Protein AF-A0A6L2PFT6-F1 (afdb_monomer_lite)

Secondary structure (DSSP, 8-state):
---------S---HHHHHHHHHHHHS-S-------GGGSPPPPPP-----PPPPSS---HHHHHHHHHHHHHHHHHHHHHHHH-----SSPPPPTT-HHHHHHHHHB-TT--S-SSS--BPPP--HHHHHHS-GGGGGTT-----

Foldseek 3Di:
DDDDPDDPPDDDPPVVVVVVVVVVPDDPDDDDDDDPVPDDDDDDDDDPDDDDDDPDDDDPVVVVVVVVVVVVVVVVLVVCLVPDDADAPDDQDDLQPPVSVCCQAAFDPPDDPPDPPDSGHDHPDSSNVSPDDPSSVPPPPDDDD

Organism: Coptotermes formosanus (NCBI:txid36987)

Sequence (145 aa):
MSGKLGNLYHDTGPGIVVTLLEASKCENVLVANVDKSRFKEQTVNIDVSTKEAPLVTPSVEWQQCQVADFSLVRQNLARYRSSCIFKPSRSLPGRRDEAGWYCLCFGSDNEPVESGASSGGIPPLLSILLSMNQESNHVYKKKVN

Structure (mmCIF, N/CA/C/O backbone):
data_AF-A0A6L2PFT6-F1
#
_entry.id   AF-A0A6L2PFT6-F1
#
loop_
_atom_site.group_PDB
_atom_site.id
_atom_site.type_symbol
_atom_site.label_atom_id
_atom_site.label_alt_id
_atom_site.label_comp_id
_atom_site.label_asym_id
_atom_site.label_entity_id
_atom_site.label_seq_id
_atom_site.pdbx_PDB_ins_code
_atom_site.Cartn_x
_atom_site.Cartn_y
_atom_site.Cartn_z
_atom_site.occupancy
_atom_site.B_iso_or_equiv
_atom_site.auth_seq_id
_atom_site.auth_comp_id
_atom_site.auth_asym_id
_atom_site.auth_atom_id
_atom_site.pdbx_PDB_model_num
ATOM 1 N N . MET A 1 1 ? -47.212 11.622 40.340 1.00 36.94 1 MET A N 1
ATOM 2 C CA . MET A 1 1 ? -46.992 12.658 39.309 1.00 36.94 1 MET A CA 1
ATOM 3 C C . MET A 1 1 ? -47.687 12.210 38.041 1.00 36.94 1 MET A C 1
ATOM 5 O O . MET A 1 1 ? -47.414 11.124 37.552 1.00 36.94 1 MET A O 1
ATOM 9 N N . SER A 1 2 ? -48.658 13.006 37.609 1.00 43.03 2 SER A N 1
ATOM 10 C CA . SER A 1 2 ? -49.541 12.749 36.477 1.00 43.03 2 SER A CA 1
ATOM 11 C C . SER A 1 2 ? -48.789 12.792 35.148 1.00 43.03 2 SER A C 1
ATOM 13 O O . SER A 1 2 ? -48.150 13.795 34.843 1.00 43.03 2 SER A O 1
ATOM 15 N N . GLY A 1 3 ? -48.925 11.741 34.340 1.00 37.22 3 GLY A N 1
ATOM 16 C CA . GLY A 1 3 ? -48.556 11.733 32.926 1.00 37.22 3 GLY A CA 1
ATOM 17 C C . GLY A 1 3 ? -49.802 11.478 32.087 1.00 37.22 3 GLY A C 1
ATOM 18 O O . GLY A 1 3 ? -50.298 10.358 32.040 1.00 37.22 3 GLY A O 1
ATOM 19 N N . LYS A 1 4 ? -50.340 12.539 31.479 1.00 49.53 4 LYS A N 1
ATOM 20 C CA . LYS A 1 4 ? -51.451 12.502 30.519 1.00 49.53 4 LYS A CA 1
ATOM 21 C C . LYS A 1 4 ? -51.058 11.655 29.302 1.00 49.53 4 LYS A C 1
ATOM 23 O O . LYS A 1 4 ? -50.192 12.073 28.542 1.00 4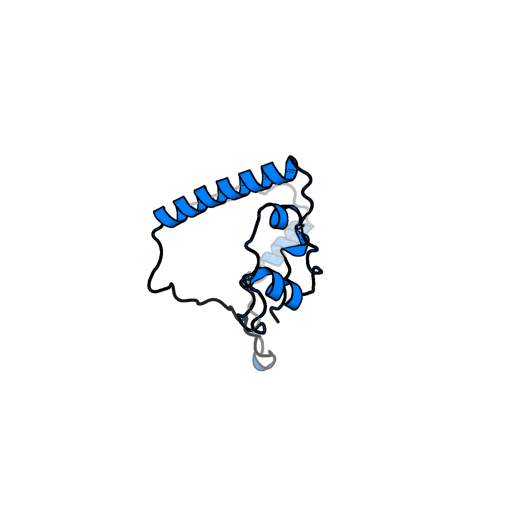9.53 4 LYS A O 1
ATOM 28 N N . LEU A 1 5 ? -51.753 10.546 29.065 1.00 46.56 5 LEU A N 1
ATOM 29 C CA . LEU A 1 5 ? -51.902 9.971 27.727 1.00 46.56 5 LEU A CA 1
ATOM 30 C C . LEU A 1 5 ? -53.274 10.402 27.213 1.00 46.56 5 LEU A C 1
ATOM 32 O O . LEU A 1 5 ? -54.307 9.830 27.552 1.00 46.56 5 LEU A O 1
ATOM 36 N N . GLY A 1 6 ? -53.264 11.525 26.499 1.00 40.78 6 GLY A N 1
ATOM 37 C CA . GLY A 1 6 ? -54.432 12.058 25.822 1.00 40.78 6 GLY A CA 1
ATOM 38 C C . GLY A 1 6 ? -54.806 11.205 24.614 1.00 40.78 6 GLY A C 1
ATOM 39 O O . GLY A 1 6 ? -53.940 10.766 23.866 1.00 40.78 6 GLY A O 1
ATOM 40 N N . ASN A 1 7 ? -56.114 11.023 24.458 1.00 48.88 7 ASN A N 1
ATOM 41 C CA . ASN A 1 7 ? -56.855 10.899 23.206 1.00 48.88 7 ASN A CA 1
ATOM 42 C C . ASN A 1 7 ? -56.170 10.153 22.049 1.00 48.88 7 ASN A C 1
ATOM 44 O O . ASN A 1 7 ? -55.594 10.763 21.155 1.00 48.88 7 ASN A O 1
ATOM 48 N N . LEU A 1 8 ? -56.422 8.847 21.982 1.00 47.38 8 LEU A N 1
ATOM 49 C CA . LEU A 1 8 ? -56.607 8.134 20.715 1.00 47.38 8 LEU A CA 1
ATOM 50 C C . LEU A 1 8 ? -57.993 7.474 20.729 1.00 47.38 8 LEU A C 1
ATOM 52 O O . LEU A 1 8 ? -58.144 6.260 20.707 1.00 47.38 8 LEU A O 1
ATOM 56 N N . TYR A 1 9 ? -59.019 8.317 20.839 1.00 45.44 9 TYR A N 1
ATOM 57 C CA . TYR A 1 9 ? -60.425 7.951 20.664 1.00 45.44 9 TYR A CA 1
ATOM 58 C C . TYR A 1 9 ? -60.909 8.552 19.346 1.00 45.44 9 TYR A C 1
ATOM 60 O O . TYR A 1 9 ? -61.699 9.485 19.339 1.00 45.44 9 TYR A O 1
ATOM 68 N N . HIS A 1 10 ? -60.392 8.067 18.222 1.00 47.28 10 HIS A N 1
ATOM 69 C CA . HIS A 1 10 ? -61.041 8.285 16.936 1.00 47.28 10 HIS A CA 1
ATOM 70 C C . HIS A 1 10 ? -60.859 7.040 16.069 1.00 47.28 10 HIS A C 1
ATOM 72 O O . HIS A 1 10 ? -59.758 6.718 15.640 1.00 47.28 10 HIS A O 1
ATOM 78 N N . ASP A 1 11 ? -61.989 6.368 15.862 1.00 52.34 11 ASP A N 1
ATOM 79 C CA . ASP A 1 11 ? -62.261 5.449 14.760 1.00 52.34 11 ASP A CA 1
ATOM 80 C C . ASP A 1 11 ? -61.452 4.143 14.710 1.00 52.34 11 ASP A C 1
ATOM 82 O O . ASP A 1 11 ? -60.723 3.842 13.768 1.00 52.34 11 ASP A O 1
ATOM 86 N N . THR A 1 12 ? -61.621 3.313 15.736 1.00 49.72 12 THR A N 1
ATOM 87 C CA . THR A 1 12 ? -61.239 1.901 15.687 1.0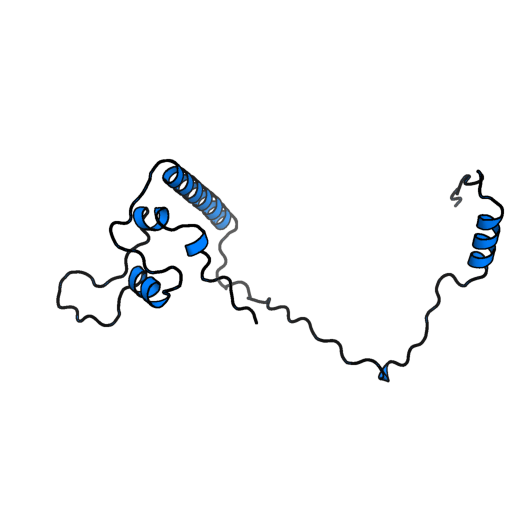0 49.72 12 THR A CA 1
ATOM 88 C C . THR A 1 12 ? -62.509 1.056 15.656 1.00 49.72 12 THR A C 1
ATOM 90 O O . THR A 1 12 ? -63.200 0.897 16.660 1.00 49.72 12 THR A O 1
ATOM 93 N N . GLY A 1 13 ? -62.854 0.542 14.469 1.00 55.25 13 GLY A N 1
ATOM 94 C CA . GLY A 1 13 ? -64.004 -0.345 14.273 1.00 55.25 13 GLY A CA 1
ATOM 95 C C . GLY A 1 13 ? -63.995 -1.549 15.233 1.00 55.25 13 GLY A C 1
ATOM 96 O O . GLY A 1 13 ? -62.946 -1.891 15.790 1.00 55.25 13 GLY A O 1
ATOM 97 N N . PRO A 1 14 ? -65.142 -2.231 15.420 1.00 56.06 14 PRO A N 1
ATOM 98 C CA . PRO A 1 14 ? -65.353 -3.215 16.491 1.00 56.06 14 PRO A CA 1
ATOM 99 C C . PRO A 1 14 ? -64.293 -4.329 16.562 1.00 56.06 14 PRO A C 1
ATOM 101 O O . PRO A 1 14 ? -64.050 -4.870 17.636 1.00 56.06 14 PRO A O 1
ATOM 104 N N . GLY A 1 15 ? -63.604 -4.633 15.457 1.00 54.78 15 GLY A N 1
ATOM 105 C CA . GLY A 1 15 ? -62.513 -5.612 15.425 1.00 54.78 15 GLY A CA 1
ATOM 106 C C . GLY A 1 15 ? -61.239 -5.212 16.189 1.00 54.78 15 GLY A C 1
ATOM 107 O O . GLY A 1 15 ? -60.589 -6.072 16.781 1.00 54.78 15 GLY A O 1
ATOM 108 N N . ILE A 1 16 ? -60.875 -3.926 16.239 1.00 58.50 16 ILE A N 1
ATOM 109 C CA . ILE A 1 16 ? -59.631 -3.483 16.901 1.00 58.50 16 ILE A CA 1
ATOM 110 C C . ILE A 1 16 ? -59.801 -3.475 18.426 1.00 58.50 16 ILE A C 1
ATOM 112 O O . ILE A 1 16 ? -58.897 -3.886 19.151 1.00 58.50 16 ILE A O 1
ATOM 116 N N . VAL A 1 17 ? -60.980 -3.087 18.921 1.00 62.38 17 VAL A N 1
ATOM 117 C CA . VAL A 1 17 ? -61.284 -3.067 20.363 1.00 62.38 17 VAL A CA 1
ATOM 118 C C . VAL A 1 17 ? -61.287 -4.482 20.950 1.00 62.38 17 VAL A C 1
ATOM 120 O O . VAL A 1 17 ? -60.751 -4.697 22.036 1.00 62.38 17 VAL A O 1
ATOM 123 N N . VAL A 1 18 ? -61.823 -5.462 20.214 1.00 66.06 18 VAL A N 1
ATOM 124 C CA . VAL A 1 18 ? -61.814 -6.877 20.624 1.00 66.06 18 VAL A CA 1
ATOM 125 C C . VAL A 1 18 ? -60.384 -7.413 20.698 1.00 66.06 18 VAL A C 1
ATOM 127 O O . VAL A 1 18 ? -60.019 -8.037 21.689 1.00 66.06 18 VAL A O 1
ATOM 130 N N . THR A 1 19 ? -59.548 -7.090 19.710 1.00 71.81 19 THR A N 1
ATOM 131 C CA . THR A 1 19 ? -58.146 -7.538 19.667 1.00 71.81 19 THR A CA 1
ATOM 132 C C . THR A 1 19 ? -57.313 -6.937 20.805 1.00 71.81 19 THR A C 1
ATOM 134 O O . THR A 1 19 ? -56.507 -7.635 21.413 1.00 71.81 19 THR A O 1
ATOM 137 N N . LEU A 1 20 ? -57.531 -5.660 21.148 1.00 77.69 20 LEU A N 1
ATOM 138 C CA . LEU A 1 20 ? -56.869 -5.012 22.289 1.00 77.69 20 LEU A CA 1
ATOM 139 C C . LEU A 1 20 ? -57.318 -5.605 23.627 1.00 77.69 20 LEU A C 1
ATOM 141 O O . LEU A 1 20 ? -56.496 -5.795 24.521 1.00 77.69 20 LEU A O 1
ATOM 145 N N . LEU A 1 21 ? -58.606 -5.929 23.763 1.00 79.50 21 LEU A N 1
ATOM 146 C CA . LEU A 1 21 ? -59.127 -6.584 24.958 1.00 79.50 21 LEU A CA 1
ATOM 147 C C . LEU A 1 21 ? -58.562 -8.003 25.110 1.00 79.50 21 LEU A C 1
ATOM 149 O O . LEU A 1 21 ? -58.200 -8.388 26.220 1.00 79.50 21 LEU A O 1
ATOM 153 N N . GLU A 1 22 ? -58.447 -8.772 24.025 1.00 80.31 22 GLU A N 1
ATOM 154 C CA . GLU A 1 22 ? -57.809 -10.093 24.060 1.00 80.31 22 GLU A CA 1
ATOM 155 C C . GLU A 1 22 ? -56.316 -10.000 24.380 1.00 80.31 22 GLU A C 1
ATOM 157 O O . GLU A 1 22 ? -55.854 -10.680 25.293 1.00 80.31 22 GLU A O 1
ATOM 162 N N . ALA A 1 23 ? -55.583 -9.087 23.739 1.00 79.75 23 ALA A N 1
ATOM 163 C CA . ALA A 1 23 ? -54.172 -8.855 24.038 1.00 79.75 23 ALA A CA 1
ATOM 164 C C . ALA A 1 23 ? -53.946 -8.384 25.487 1.00 79.75 23 ALA A C 1
ATOM 166 O O . ALA A 1 23 ? -52.958 -8.774 26.100 1.00 79.75 23 ALA A O 1
ATOM 167 N N . SER A 1 24 ? -54.873 -7.609 26.069 1.00 81.62 24 SER A N 1
ATOM 168 C CA . SER A 1 24 ? -54.790 -7.170 27.474 1.00 81.62 24 SER A CA 1
ATOM 169 C C . SER A 1 24 ? -54.962 -8.302 28.493 1.00 81.62 24 SER A C 1
ATOM 171 O O . SER A 1 24 ? -54.578 -8.148 29.650 1.00 81.62 24 SER A O 1
ATOM 173 N N . LYS A 1 25 ? -55.545 -9.434 28.072 1.00 84.88 25 LYS A N 1
ATOM 174 C CA . LYS A 1 25 ? -55.677 -10.650 28.888 1.00 84.88 25 LYS A CA 1
ATOM 175 C C . LYS A 1 25 ? -54.460 -11.566 28.771 1.00 84.88 25 LYS A C 1
ATOM 177 O O . LYS A 1 25 ? -54.336 -12.495 29.566 1.00 84.88 25 LYS A O 1
ATOM 182 N N . CYS A 1 26 ? -53.594 -11.340 27.786 1.00 83.25 26 CYS A N 1
ATOM 183 C CA . CYS A 1 26 ? -52.341 -12.064 27.642 1.00 83.25 26 CYS A CA 1
ATOM 184 C C . CYS A 1 26 ? -51.256 -11.429 28.515 1.00 83.25 26 CYS A C 1
ATOM 186 O O . CYS A 1 26 ? -51.203 -10.214 28.702 1.00 83.25 26 CYS A O 1
ATOM 188 N N . GLU A 1 27 ? -50.355 -12.257 29.031 1.00 85.75 27 GLU A N 1
ATOM 189 C CA . GLU A 1 27 ? -49.179 -11.767 29.738 1.00 85.75 27 GLU A CA 1
ATOM 190 C C . GLU A 1 27 ? -48.258 -11.025 28.759 1.00 85.75 27 GLU A C 1
ATOM 192 O O . GLU A 1 27 ? -47.983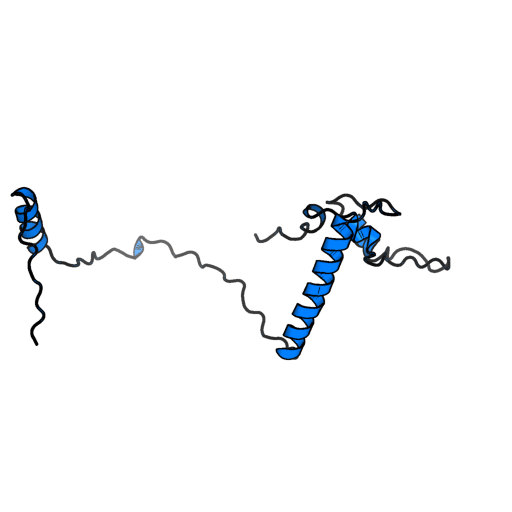 -11.509 27.660 1.00 85.75 27 GLU A O 1
ATOM 197 N N . ASN A 1 28 ? -47.777 -9.846 29.153 1.00 84.00 28 ASN A N 1
ATOM 198 C CA . ASN A 1 28 ? -47.035 -8.954 28.256 1.00 84.00 28 ASN A CA 1
ATOM 199 C C . ASN A 1 28 ? -45.701 -9.561 27.772 1.00 84.00 28 ASN A C 1
ATOM 201 O O . ASN A 1 28 ? -45.228 -9.261 26.679 1.00 84.00 28 ASN A O 1
ATOM 205 N N . VAL A 1 29 ? -45.086 -10.419 28.589 1.00 86.94 29 VAL A N 1
ATOM 206 C CA . VAL A 1 29 ? -43.869 -11.162 28.249 1.00 86.94 29 VAL A CA 1
ATOM 207 C C . VAL A 1 29 ? -43.982 -12.562 28.834 1.00 86.94 29 VAL A C 1
ATOM 209 O O . VAL A 1 29 ? -44.115 -12.722 30.043 1.00 86.94 29 VAL A O 1
ATOM 212 N N . LEU A 1 30 ? -43.872 -13.576 27.980 1.00 87.81 30 LEU A N 1
ATOM 213 C CA . LEU A 1 30 ? -43.781 -14.973 28.389 1.00 87.81 30 LEU A CA 1
ATOM 214 C C . LEU A 1 30 ? -42.369 -15.490 28.120 1.00 87.81 30 LEU A C 1
ATOM 216 O O . LEU A 1 30 ? -41.797 -15.245 27.058 1.00 87.81 30 LEU A O 1
ATOM 220 N N . VAL A 1 31 ? -41.815 -16.236 29.074 1.00 87.81 31 VAL A N 1
ATOM 221 C CA . VAL A 1 31 ? -40.518 -16.905 28.928 1.00 87.81 31 VAL A CA 1
ATOM 222 C C . VAL A 1 31 ? -40.764 -18.403 28.850 1.00 87.81 31 VAL A C 1
ATOM 224 O O . VAL A 1 31 ? -41.150 -19.034 29.832 1.00 87.81 31 VAL A O 1
ATOM 227 N N . ALA A 1 32 ? -40.542 -18.985 27.674 1.00 86.94 32 ALA A N 1
ATOM 228 C CA . ALA A 1 32 ? -40.590 -20.431 27.515 1.00 86.94 32 ALA A CA 1
ATOM 229 C C . ALA A 1 32 ? -39.320 -21.059 28.101 1.00 86.94 32 ALA A C 1
ATOM 231 O O . ALA A 1 32 ? -38.203 -20.667 27.756 1.00 86.94 32 ALA A O 1
ATOM 232 N N . ASN A 1 33 ? -39.487 -22.058 28.968 1.00 85.12 33 ASN A N 1
ATOM 233 C CA . ASN A 1 33 ? -38.365 -22.864 29.427 1.00 85.12 33 ASN A CA 1
ATOM 234 C C . ASN A 1 33 ? -38.023 -23.901 28.352 1.00 85.12 33 ASN A C 1
ATOM 236 O O . ASN A 1 33 ? -38.886 -24.682 27.949 1.00 85.12 33 ASN A O 1
ATOM 240 N N . VAL A 1 34 ? -36.777 -23.902 27.882 1.00 86.06 34 VAL A N 1
ATOM 241 C CA . VAL A 1 34 ? -36.325 -24.797 26.812 1.00 86.06 34 VAL A CA 1
ATOM 242 C C . VAL A 1 34 ? -35.203 -25.690 27.322 1.00 86.06 34 VAL A C 1
ATOM 244 O O . VAL A 1 34 ? -34.273 -25.229 27.984 1.00 86.06 34 VAL A O 1
ATOM 247 N N . ASP A 1 35 ? -35.296 -26.975 26.987 1.00 88.12 35 ASP A N 1
ATOM 248 C CA . ASP A 1 35 ? -34.288 -27.984 27.295 1.00 88.12 35 ASP A CA 1
ATOM 249 C C . ASP A 1 35 ? -32.973 -27.670 26.571 1.00 88.12 35 ASP A C 1
ATOM 251 O O . ASP A 1 35 ? -32.848 -27.821 25.352 1.00 88.12 35 ASP A O 1
ATOM 255 N N . LYS A 1 36 ? -31.984 -27.222 27.347 1.00 82.88 36 LYS A N 1
ATOM 256 C CA . LYS A 1 36 ? -30.704 -26.762 26.811 1.00 82.88 36 LYS A CA 1
ATOM 257 C C . LYS A 1 36 ? -29.826 -27.895 26.273 1.00 82.88 36 LYS A C 1
ATOM 259 O O . LYS A 1 36 ? -28.922 -27.623 25.491 1.00 82.88 36 LYS A O 1
ATOM 264 N N . SER A 1 37 ? -30.110 -29.149 26.640 1.00 84.25 37 SER A N 1
ATOM 265 C CA . SER A 1 37 ? -29.334 -30.324 26.212 1.00 84.25 37 SER A CA 1
ATOM 266 C C . SER A 1 37 ? -29.441 -30.616 24.711 1.00 84.25 37 SER A C 1
ATOM 268 O O . SER A 1 37 ? -28.635 -31.361 24.159 1.00 84.25 37 SER A O 1
ATOM 270 N N . ARG A 1 38 ? -30.429 -30.014 24.038 1.00 82.69 38 ARG A N 1
ATOM 271 C CA . ARG A 1 38 ? -30.703 -30.209 22.608 1.00 82.69 38 ARG A CA 1
ATOM 272 C C . ARG A 1 38 ? -29.971 -29.220 21.705 1.00 82.69 38 ARG A C 1
ATOM 274 O O . ARG A 1 38 ? -30.020 -29.374 20.484 1.00 82.69 38 ARG A O 1
ATOM 281 N N . PHE A 1 39 ? -29.318 -28.207 22.271 1.00 82.50 39 PHE A N 1
ATOM 282 C CA . PHE A 1 39 ? -28.569 -27.226 21.492 1.00 82.50 39 PHE A CA 1
ATOM 283 C C . PHE A 1 39 ? -27.112 -27.656 21.335 1.00 82.50 39 PHE A C 1
ATOM 285 O O . PHE A 1 39 ? -26.483 -28.135 22.274 1.00 82.50 39 PHE A O 1
ATOM 292 N N . LYS A 1 40 ? -26.578 -27.469 20.126 1.00 84.69 40 LYS A N 1
ATOM 293 C CA . LYS A 1 40 ? -25.148 -27.627 19.848 1.00 84.69 40 LYS A CA 1
ATOM 294 C C . LYS A 1 40 ? -24.387 -26.406 20.361 1.00 84.69 40 LYS A C 1
ATOM 296 O O . LYS A 1 40 ? -24.949 -25.314 20.435 1.00 84.69 40 LYS A O 1
ATOM 301 N N . GLU A 1 41 ? -23.110 -26.595 20.673 1.00 85.69 41 GLU A N 1
ATOM 302 C CA . GLU A 1 41 ? -22.224 -25.495 21.051 1.00 85.69 41 GLU A CA 1
ATOM 303 C C . GLU A 1 41 ? -22.125 -24.450 19.930 1.00 85.69 41 GLU A C 1
ATOM 305 O O . GLU A 1 41 ? -22.140 -24.771 18.738 1.00 85.69 41 GLU A O 1
ATOM 310 N N . GLN A 1 42 ? -22.051 -23.180 20.324 1.00 82.75 42 GLN A N 1
ATOM 311 C CA . GLN A 1 42 ? -21.942 -22.061 19.399 1.00 82.75 42 GLN A CA 1
ATOM 312 C C . GLN A 1 42 ? -20.534 -22.004 18.794 1.00 82.75 42 GLN A C 1
ATOM 314 O O . GLN A 1 42 ? -19.536 -22.088 19.505 1.00 82.75 42 GLN A O 1
ATOM 319 N N . THR A 1 43 ? -20.443 -21.803 17.479 1.00 85.50 43 THR A N 1
ATOM 320 C CA . THR A 1 43 ? -19.157 -21.550 16.817 1.00 85.50 43 THR A CA 1
ATOM 321 C C . THR A 1 43 ? -18.607 -20.184 17.235 1.00 85.50 43 THR A C 1
ATOM 323 O O . THR A 1 43 ? -19.321 -19.180 17.186 1.00 85.50 43 THR A O 1
ATOM 326 N N . VAL A 1 44 ? -17.339 -20.144 17.649 1.00 83.81 44 VAL A N 1
ATOM 327 C CA . VAL A 1 44 ? -16.661 -18.912 18.078 1.00 83.81 44 VAL A CA 1
ATOM 328 C C . VAL A 1 44 ? -16.292 -18.068 16.860 1.00 83.81 44 VAL A C 1
ATOM 330 O O . VAL A 1 44 ? -15.768 -18.584 15.874 1.00 83.81 44 VAL A O 1
ATOM 333 N N . ASN A 1 45 ? -16.541 -16.761 16.944 1.00 83.56 45 ASN A N 1
ATOM 334 C CA . ASN A 1 45 ? -16.010 -15.804 15.983 1.00 83.56 45 ASN A CA 1
ATOM 335 C C . ASN A 1 45 ? -14.571 -15.458 16.377 1.00 83.56 45 ASN A C 1
ATOM 337 O O . ASN A 1 45 ? -14.341 -14.929 17.465 1.00 83.56 45 ASN A O 1
ATOM 341 N N . ILE A 1 46 ? -13.609 -15.786 15.518 1.00 78.31 46 ILE A N 1
ATOM 342 C CA . ILE A 1 46 ? -12.202 -15.472 15.758 1.00 78.31 46 ILE A CA 1
ATOM 343 C C . ILE A 1 46 ? -11.962 -14.046 15.267 1.00 78.31 46 ILE A C 1
ATOM 345 O O . ILE A 1 46 ? -11.876 -13.805 14.064 1.00 78.31 46 ILE A O 1
ATOM 349 N N . ASP A 1 47 ? -11.845 -13.104 16.201 1.00 77.81 47 ASP A N 1
ATOM 350 C CA . ASP A 1 47 ? -11.324 -11.777 15.890 1.00 77.81 47 ASP A CA 1
ATOM 351 C C . ASP A 1 47 ? -9.795 -11.847 15.836 1.00 77.81 47 ASP A C 1
ATOM 353 O O . ASP A 1 47 ? -9.120 -12.060 16.846 1.00 77.81 47 ASP A O 1
ATOM 357 N N . VAL A 1 48 ? -9.235 -11.709 14.635 1.00 74.31 48 VAL A N 1
ATOM 358 C CA . VAL A 1 48 ? -7.784 -11.648 14.426 1.00 74.31 48 VAL A CA 1
ATOM 359 C C . VAL A 1 48 ? -7.330 -10.211 14.666 1.00 74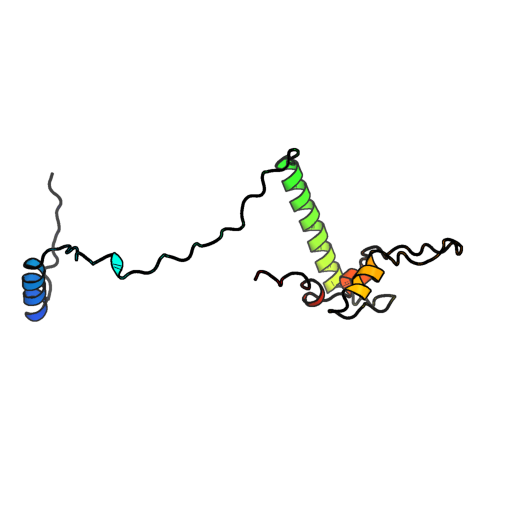.31 48 VAL A C 1
ATOM 361 O O . VAL A 1 48 ? -6.903 -9.508 13.749 1.00 74.31 48 VAL A O 1
ATOM 364 N N . SER A 1 49 ? -7.450 -9.745 15.904 1.00 71.25 49 SER A N 1
ATOM 365 C CA . SER A 1 49 ? -6.995 -8.413 16.277 1.00 71.25 49 SER A CA 1
ATOM 366 C C . SER A 1 49 ? -6.397 -8.403 17.671 1.00 71.25 49 SER A C 1
ATOM 368 O O . SER A 1 49 ? -7.110 -8.287 18.657 1.00 71.25 49 SER A O 1
ATOM 370 N N . THR A 1 50 ? -5.067 -8.461 17.726 1.00 52.62 50 THR A N 1
ATOM 371 C CA . THR A 1 50 ? -4.256 -7.832 18.777 1.00 52.62 50 THR A CA 1
ATOM 372 C C . THR A 1 50 ? -2.807 -7.764 18.301 1.00 52.62 50 THR A C 1
ATOM 374 O O . THR A 1 50 ? -1.992 -8.647 18.555 1.00 52.62 50 THR A O 1
ATOM 377 N N . LYS A 1 51 ? -2.453 -6.699 17.575 1.00 68.12 51 LYS A N 1
ATOM 378 C CA . LYS A 1 51 ? -1.052 -6.265 17.555 1.00 68.12 51 LYS A CA 1
ATOM 379 C C . LYS A 1 51 ? -0.892 -5.256 18.678 1.00 68.12 51 LYS A C 1
ATOM 381 O O . LYS A 1 51 ? -1.554 -4.221 18.660 1.00 68.12 51 LYS A O 1
ATOM 386 N N . GLU A 1 52 ? -0.049 -5.579 19.652 1.00 70.12 52 GLU A N 1
ATOM 387 C CA . GLU A 1 52 ? 0.407 -4.594 20.627 1.00 70.12 52 GLU A CA 1
ATOM 388 C C . GLU A 1 52 ? 1.037 -3.408 19.891 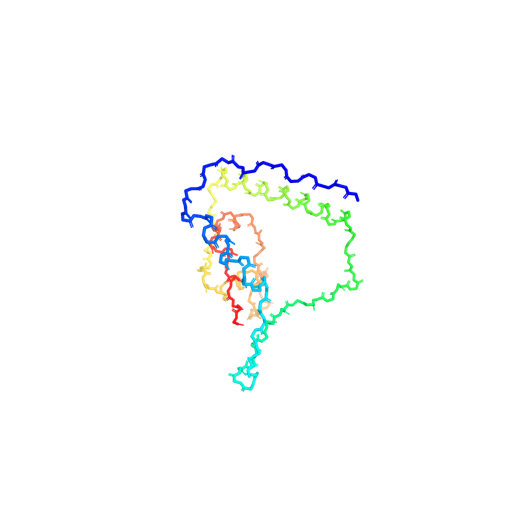1.00 70.12 52 GLU A C 1
ATOM 390 O O . GLU A 1 52 ? 1.684 -3.572 18.848 1.00 70.12 52 GLU A O 1
ATOM 395 N N . ALA A 1 53 ? 0.803 -2.202 20.410 1.00 70.06 53 ALA A N 1
ATOM 396 C CA . ALA A 1 53 ? 1.416 -1.007 19.856 1.00 70.06 53 ALA A CA 1
ATOM 397 C C . ALA A 1 53 ? 2.949 -1.159 19.926 1.00 70.06 53 ALA A C 1
ATOM 399 O O . ALA A 1 53 ? 3.468 -1.539 20.978 1.00 70.06 53 ALA A O 1
ATOM 400 N N . PRO A 1 54 ? 3.687 -0.892 18.834 1.00 74.75 54 PRO A N 1
ATOM 401 C CA . PRO A 1 54 ? 5.139 -0.990 18.848 1.00 74.75 54 PRO A CA 1
ATOM 402 C C . PRO A 1 54 ? 5.747 -0.108 19.943 1.00 74.75 54 PRO A C 1
ATOM 404 O O . PRO A 1 54 ? 5.268 1.000 20.194 1.00 74.75 54 PRO A O 1
ATOM 407 N N . LEU A 1 55 ? 6.864 -0.562 20.525 1.00 78.56 55 LEU A N 1
ATOM 408 C CA . LEU A 1 55 ? 7.639 0.173 21.538 1.00 78.56 55 LEU A CA 1
ATOM 409 C C . LEU A 1 55 ? 7.981 1.614 21.107 1.00 78.56 55 LEU A C 1
ATOM 411 O O . LEU A 1 55 ? 8.140 2.498 21.943 1.00 78.56 55 LEU A O 1
ATOM 415 N N . VAL A 1 56 ? 8.069 1.851 19.797 1.00 85.75 56 VAL A N 1
ATOM 416 C CA . VAL A 1 56 ? 8.255 3.171 19.198 1.00 85.75 56 VAL A CA 1
ATOM 417 C C . VAL A 1 56 ? 7.014 3.510 18.381 1.00 85.75 56 VAL A C 1
ATOM 419 O O . VAL A 1 56 ? 6.788 2.943 17.314 1.00 85.75 56 VAL A O 1
ATOM 422 N N . THR A 1 57 ? 6.214 4.446 18.885 1.00 88.00 57 THR A N 1
ATOM 423 C CA . THR A 1 57 ? 5.026 4.956 18.192 1.00 88.00 57 THR A CA 1
ATOM 424 C C . THR A 1 57 ? 5.288 6.399 17.746 1.00 88.00 57 THR A C 1
ATOM 426 O O . THR A 1 57 ? 5.748 7.203 18.559 1.00 88.00 57 THR A O 1
ATOM 429 N N . PRO A 1 58 ? 5.036 6.757 16.473 1.00 91.19 58 PRO A N 1
ATOM 430 C CA . PRO A 1 58 ? 5.242 8.122 16.000 1.00 91.19 58 PRO A CA 1
ATOM 431 C C . PRO A 1 58 ? 4.252 9.089 16.656 1.00 91.19 58 PRO A C 1
ATOM 433 O O . PRO A 1 58 ? 3.104 8.719 16.918 1.00 91.19 58 PRO A O 1
ATOM 436 N N . SER A 1 59 ? 4.667 10.342 16.866 1.00 94.75 59 SER A N 1
ATOM 437 C CA . SER A 1 59 ? 3.774 11.374 17.401 1.00 94.75 59 SER A CA 1
ATOM 438 C C . SER A 1 59 ? 2.616 11.660 16.439 1.00 94.75 59 SER A C 1
ATOM 440 O O . SER A 1 59 ? 2.723 11.440 15.227 1.00 94.75 59 SER A O 1
ATOM 442 N N . VAL A 1 60 ? 1.497 12.153 16.972 1.00 95.19 60 VAL A N 1
ATOM 443 C CA . VAL A 1 60 ? 0.309 12.478 16.166 1.00 95.19 60 VAL A CA 1
ATOM 444 C C . VAL A 1 60 ? 0.638 13.555 15.134 1.00 95.19 60 VAL A C 1
ATOM 446 O O . VAL A 1 60 ? 0.207 13.462 13.987 1.00 95.19 60 VAL A O 1
ATOM 449 N N . GLU A 1 61 ? 1.458 14.531 15.505 1.00 97.69 61 GLU A N 1
ATOM 450 C CA . GLU A 1 61 ? 1.903 15.610 14.626 1.00 97.69 61 GLU A CA 1
ATOM 451 C C . GLU A 1 61 ? 2.704 15.052 13.446 1.00 97.69 61 GLU A C 1
ATOM 453 O O . GLU A 1 61 ? 2.429 15.396 12.298 1.00 97.69 61 GLU A O 1
ATOM 458 N N . TRP A 1 62 ? 3.645 14.130 13.695 1.00 96.44 62 TRP A N 1
ATOM 459 C CA . TRP A 1 62 ? 4.409 13.490 12.621 1.00 96.44 62 TRP A CA 1
ATOM 460 C C . TRP A 1 62 ? 3.499 12.703 11.675 1.00 96.44 62 TRP A C 1
ATOM 462 O O . TRP A 1 62 ? 3.636 12.811 10.456 1.00 96.44 62 TRP A O 1
ATOM 472 N N . GLN A 1 63 ? 2.536 11.953 12.219 1.00 96.56 63 GLN A N 1
ATOM 473 C CA . GLN A 1 63 ? 1.568 11.211 11.410 1.00 96.56 63 GLN A CA 1
ATOM 474 C C . GLN A 1 63 ? 0.732 12.150 10.531 1.00 96.56 63 GLN A C 1
ATOM 476 O O . GLN A 1 63 ? 0.551 11.879 9.345 1.00 96.56 63 GLN A O 1
ATOM 481 N N . GLN A 1 64 ? 0.256 13.270 11.079 1.00 97.88 64 GLN A N 1
ATOM 482 C CA . GLN A 1 64 ? -0.508 14.269 10.327 1.00 97.88 64 GLN A CA 1
ATOM 483 C C . GLN A 1 64 ? 0.323 14.904 9.208 1.00 97.88 64 GLN A C 1
ATOM 485 O O . GLN A 1 64 ? -0.173 15.022 8.085 1.00 97.88 64 GLN A O 1
ATOM 490 N N . CYS A 1 65 ? 1.590 15.234 9.474 1.00 97.81 65 CYS A N 1
ATOM 491 C CA . CYS A 1 65 ? 2.514 15.715 8.446 1.00 97.81 65 CYS A CA 1
ATOM 492 C C . CYS A 1 65 ? 2.677 14.690 7.315 1.00 97.81 65 CYS A C 1
ATOM 494 O O . CYS A 1 65 ? 2.492 15.031 6.150 1.00 97.81 65 CYS A O 1
ATOM 496 N N . GLN A 1 66 ? 2.910 13.414 7.640 1.00 98.00 66 GLN A N 1
ATOM 497 C CA . GLN A 1 66 ? 3.027 12.357 6.628 1.00 98.00 66 GLN A CA 1
ATOM 498 C C . GLN A 1 66 ? 1.753 12.189 5.794 1.00 98.00 66 GLN A C 1
ATOM 500 O O . GLN A 1 66 ? 1.827 11.987 4.583 1.00 98.00 66 GLN A O 1
ATOM 505 N N . VAL A 1 67 ? 0.572 12.286 6.413 1.00 97.88 67 VAL A N 1
ATOM 506 C CA . VAL A 1 67 ? -0.710 12.206 5.696 1.00 97.88 67 VAL A CA 1
ATOM 507 C C . VAL A 1 67 ? -0.873 13.376 4.724 1.00 97.88 67 VAL A C 1
ATOM 509 O O . VAL A 1 67 ? -1.319 13.168 3.590 1.00 97.88 67 VAL A O 1
ATOM 512 N N . ALA A 1 68 ? -0.503 14.591 5.133 1.00 97.44 68 ALA A N 1
ATOM 513 C CA . ALA A 1 68 ? -0.549 15.771 4.275 1.00 97.44 68 ALA A CA 1
ATOM 514 C C . ALA A 1 68 ? 0.421 15.640 3.087 1.00 97.44 68 ALA A C 1
ATOM 516 O O . ALA A 1 68 ? 0.003 15.778 1.932 1.00 97.44 68 ALA A O 1
ATOM 517 N N . ASP A 1 69 ? 1.674 15.271 3.354 1.00 98.06 69 ASP A N 1
ATOM 518 C CA . ASP A 1 69 ? 2.708 15.084 2.331 1.00 98.06 69 ASP A CA 1
ATOM 519 C C . ASP A 1 69 ? 2.320 13.986 1.336 1.00 98.06 69 ASP A C 1
ATOM 521 O O . ASP A 1 69 ? 2.359 14.174 0.116 1.00 98.06 69 ASP A O 1
ATOM 525 N N . PHE A 1 70 ? 1.857 12.842 1.839 1.00 97.50 70 PHE A N 1
ATOM 526 C CA . PHE A 1 70 ? 1.426 11.735 0.994 1.00 97.50 70 PHE A CA 1
ATOM 527 C C . PHE A 1 70 ? 0.211 12.106 0.133 1.00 97.50 70 PHE A C 1
ATOM 529 O O . PHE A 1 70 ? 0.113 11.690 -1.026 1.00 97.50 70 PHE A O 1
ATOM 536 N N . SER A 1 71 ? -0.699 12.932 0.655 1.00 97.56 71 SER A N 1
ATOM 537 C CA . SER A 1 71 ? -1.838 13.443 -0.113 1.00 97.56 71 SER A CA 1
ATOM 538 C C . SER A 1 71 ? -1.380 14.304 -1.289 1.00 97.56 71 SER A C 1
ATOM 540 O O . SER A 1 71 ? -1.870 14.112 -2.406 1.00 97.56 71 SER A O 1
ATOM 542 N N . LEU A 1 72 ? -0.396 15.182 -1.078 1.00 97.56 72 LEU A N 1
ATOM 543 C CA . LEU A 1 72 ? 0.201 15.992 -2.141 1.00 97.56 72 LEU A CA 1
ATOM 544 C C . LEU A 1 72 ? 0.863 15.116 -3.216 1.00 97.56 72 LEU A C 1
ATOM 546 O O . LEU A 1 72 ? 0.619 15.306 -4.411 1.00 97.56 72 LEU A O 1
ATOM 550 N N . VAL A 1 73 ? 1.644 14.109 -2.813 1.00 95.88 73 VAL A N 1
ATOM 551 C CA . VAL A 1 73 ? 2.278 13.157 -3.743 1.00 95.88 73 VAL A CA 1
ATOM 552 C C . VAL A 1 73 ? 1.229 12.446 -4.602 1.00 95.88 73 VAL A C 1
ATOM 554 O O . VAL A 1 73 ? 1.377 12.367 -5.824 1.00 95.88 73 VAL A O 1
ATOM 557 N N . ARG A 1 74 ? 0.129 11.975 -4.001 1.00 94.06 74 ARG A N 1
ATOM 558 C CA . ARG A 1 74 ? -0.954 11.297 -4.732 1.00 94.06 74 ARG A CA 1
ATOM 559 C C . ARG A 1 74 ? -1.690 12.219 -5.696 1.00 94.06 74 ARG A C 1
ATOM 561 O O . ARG A 1 74 ? -2.013 11.787 -6.802 1.00 94.06 74 ARG A O 1
ATOM 568 N N . GLN A 1 75 ? -1.943 13.467 -5.309 1.00 95.25 75 GLN A N 1
ATOM 569 C CA . GLN A 1 75 ? -2.551 14.461 -6.197 1.00 95.25 75 GLN A CA 1
ATOM 570 C C . GLN A 1 75 ? -1.657 14.748 -7.408 1.00 95.25 75 GLN A C 1
ATOM 572 O O . GLN A 1 75 ? -2.141 14.770 -8.540 1.00 95.25 75 GLN A O 1
ATOM 577 N N . ASN A 1 76 ? -0.347 14.890 -7.193 1.00 93.12 76 ASN A N 1
ATOM 578 C CA . ASN A 1 76 ? 0.618 15.073 -8.275 1.00 93.12 76 ASN A CA 1
ATOM 579 C C . ASN A 1 76 ? 0.654 13.862 -9.209 1.00 93.12 76 ASN A C 1
ATOM 581 O O . ASN A 1 76 ? 0.578 14.023 -10.425 1.00 93.12 76 ASN A O 1
ATOM 585 N N . LEU A 1 77 ? 0.697 12.644 -8.663 1.00 91.06 77 LEU A N 1
ATOM 586 C CA . LEU A 1 77 ? 0.663 11.420 -9.463 1.00 91.06 77 LEU A CA 1
ATOM 587 C C . LEU A 1 77 ? -0.612 11.327 -10.316 1.00 91.06 77 LEU A C 1
ATOM 589 O O . LEU A 1 77 ? -0.537 10.987 -11.497 1.00 91.06 77 LEU A O 1
ATOM 593 N N . ALA A 1 78 ? -1.771 11.669 -9.746 1.00 89.81 78 ALA A N 1
ATOM 594 C CA . ALA A 1 78 ? -3.038 11.712 -10.474 1.00 89.81 78 ALA A CA 1
ATOM 595 C C . ALA A 1 78 ? -3.001 12.735 -11.620 1.00 89.81 78 ALA A C 1
ATOM 597 O O . ALA A 1 78 ? -3.398 12.409 -12.738 1.00 89.81 78 ALA A O 1
ATOM 598 N N . ARG A 1 79 ? -2.447 13.929 -11.369 1.00 91.38 79 ARG A N 1
ATOM 599 C CA . ARG A 1 79 ? -2.244 14.965 -12.391 1.00 91.38 79 ARG A CA 1
ATOM 600 C C . ARG A 1 79 ? -1.344 14.474 -13.527 1.00 91.38 79 ARG A C 1
ATOM 602 O O . ARG A 1 79 ? -1.695 14.632 -14.692 1.00 91.38 79 ARG A O 1
ATOM 609 N N . TYR A 1 80 ? -0.209 13.845 -13.220 1.00 89.38 80 TYR A N 1
ATOM 610 C CA . TYR A 1 80 ? 0.685 13.311 -14.256 1.00 89.38 80 TYR A CA 1
ATOM 611 C C . TYR A 1 80 ? 0.016 12.221 -15.093 1.00 89.38 80 TYR A C 1
ATOM 613 O O . TYR A 1 80 ? 0.224 12.155 -16.304 1.00 89.38 80 TYR A O 1
ATOM 621 N N . ARG A 1 81 ? -0.833 11.403 -14.466 1.00 87.06 81 ARG A N 1
ATOM 622 C CA . ARG A 1 81 ? -1.575 10.343 -15.147 1.00 87.06 81 ARG A CA 1
ATOM 623 C C . ARG A 1 81 ? -2.642 10.873 -16.106 1.00 87.06 81 ARG A C 1
ATOM 625 O O . ARG A 1 81 ? -2.855 10.259 -17.144 1.00 87.06 81 ARG A O 1
ATOM 632 N N . SER A 1 82 ? -3.298 11.990 -15.783 1.00 84.50 82 SER A N 1
ATOM 633 C CA . SER A 1 82 ? -4.264 12.629 -16.687 1.00 84.50 82 SER A CA 1
ATOM 634 C C . SER A 1 82 ? -3.606 13.377 -17.848 1.00 84.50 82 SER A C 1
ATOM 636 O O . SER A 1 82 ? -4.216 13.507 -18.904 1.00 84.50 82 SER A O 1
ATOM 638 N N . SER A 1 83 ? -2.381 13.875 -17.662 1.00 79.94 83 SER A N 1
ATOM 639 C CA . SER A 1 83 ? -1.747 14.793 -18.617 1.00 79.94 83 SER A CA 1
ATOM 640 C C . SER A 1 83 ? -0.833 14.121 -19.644 1.00 79.94 83 SER A C 1
ATOM 642 O O . SER A 1 83 ? -0.505 14.746 -20.651 1.00 79.94 83 SER A O 1
ATOM 644 N N . CYS A 1 84 ? -0.395 12.879 -19.420 1.00 68.06 84 CYS A N 1
ATOM 645 C CA . CYS A 1 84 ? 0.608 12.236 -20.269 1.00 68.06 84 CYS A CA 1
ATOM 646 C C . CYS A 1 84 ? 0.337 10.741 -20.477 1.00 68.06 84 CYS A C 1
ATOM 648 O O . CYS A 1 84 ? 0.125 9.988 -19.528 1.00 68.06 84 CYS A O 1
ATOM 650 N N . ILE A 1 85 ? 0.448 10.292 -21.731 1.00 67.94 85 ILE A N 1
ATOM 651 C CA . ILE A 1 85 ? 0.486 8.867 -22.077 1.00 67.94 85 ILE A CA 1
ATOM 652 C C . ILE A 1 85 ? 1.933 8.392 -21.928 1.00 67.94 85 ILE A C 1
ATOM 654 O O . ILE A 1 85 ? 2.778 8.675 -22.777 1.00 67.94 85 ILE A O 1
ATOM 658 N N . PHE A 1 86 ? 2.228 7.675 -20.845 1.00 69.94 86 PHE A N 1
ATOM 659 C CA . PHE A 1 86 ? 3.549 7.093 -20.610 1.00 69.94 86 PHE A CA 1
ATOM 660 C C . PHE A 1 86 ? 3.628 5.667 -21.150 1.00 69.94 86 PHE A C 1
ATOM 662 O O . PHE A 1 86 ? 2.774 4.828 -20.864 1.00 69.94 86 PHE A O 1
ATOM 669 N N . LYS A 1 87 ? 4.695 5.385 -21.900 1.00 69.56 87 LYS A N 1
ATOM 670 C CA . LYS A 1 87 ? 5.091 4.024 -22.268 1.00 69.56 87 LYS A CA 1
ATOM 671 C C . LYS A 1 87 ? 6.289 3.627 -21.406 1.00 69.56 87 LYS A C 1
ATOM 673 O O . LYS A 1 87 ? 7.245 4.404 -21.340 1.00 69.56 87 LYS A O 1
ATOM 678 N N . PRO A 1 88 ? 6.258 2.467 -20.731 1.00 67.50 88 PRO A N 1
ATOM 679 C CA . PRO A 1 88 ? 7.407 2.015 -19.968 1.00 67.50 88 PRO A CA 1
ATOM 680 C C . PRO A 1 88 ? 8.560 1.709 -20.931 1.00 67.50 88 PRO A C 1
ATOM 682 O O . PRO A 1 88 ? 8.347 1.213 -22.036 1.00 67.50 88 PRO A O 1
ATOM 685 N N . SER A 1 89 ? 9.789 2.018 -20.518 1.00 69.69 89 SER A N 1
ATOM 686 C CA . SER A 1 89 ? 10.998 1.761 -21.315 1.00 69.69 89 SER A CA 1
ATOM 687 C C . SER A 1 89 ? 11.333 0.271 -21.439 1.00 69.69 89 SER A C 1
ATOM 689 O O . SER A 1 89 ? 12.094 -0.118 -22.320 1.00 69.69 89 SER A O 1
ATOM 691 N N . ARG A 1 90 ? 10.770 -0.567 -20.563 1.00 71.50 90 ARG A N 1
ATOM 692 C CA . ARG A 1 90 ? 10.918 -2.025 -20.548 1.00 71.50 90 ARG A CA 1
ATOM 693 C C . ARG A 1 90 ? 9.553 -2.690 -20.420 1.00 71.50 90 ARG A C 1
ATOM 695 O O . ARG A 1 90 ? 8.620 -2.103 -19.874 1.00 71.50 90 ARG A O 1
ATOM 702 N N . SER A 1 91 ? 9.453 -3.922 -20.915 1.00 81.88 91 SER A N 1
ATOM 703 C CA . SER A 1 91 ? 8.249 -4.737 -20.751 1.00 81.88 91 SER A CA 1
ATOM 704 C C . SER A 1 91 ? 7.987 -4.986 -19.269 1.00 81.88 91 SER A C 1
ATOM 706 O O . SER A 1 91 ? 8.883 -5.424 -18.550 1.00 81.88 91 SER A O 1
ATOM 708 N N . LEU A 1 92 ? 6.762 -4.713 -18.822 1.00 87.25 92 LEU A N 1
ATOM 709 C CA . LEU A 1 92 ? 6.335 -5.067 -17.473 1.00 87.25 92 LEU A CA 1
ATOM 710 C C . LEU A 1 92 ? 5.970 -6.558 -17.416 1.00 87.25 92 LEU A C 1
ATOM 712 O O . LEU A 1 92 ? 5.429 -7.076 -18.400 1.00 87.25 92 LEU A O 1
ATOM 716 N N . PRO A 1 93 ? 6.225 -7.243 -16.287 1.00 90.19 93 PRO A N 1
ATOM 717 C CA . PRO A 1 93 ? 5.749 -8.600 -16.065 1.00 90.19 93 PRO A CA 1
ATOM 718 C C . PRO A 1 93 ? 4.226 -8.699 -16.184 1.00 90.19 93 PRO A C 1
ATOM 720 O O . PRO A 1 93 ? 3.484 -7.727 -15.995 1.00 90.19 93 PRO A O 1
ATOM 723 N N . GLY A 1 94 ? 3.741 -9.909 -16.464 1.00 88.38 94 GLY A N 1
ATOM 724 C CA . GLY A 1 94 ? 2.311 -10.187 -16.442 1.00 88.38 94 GLY A CA 1
ATOM 725 C C . GLY A 1 94 ? 1.713 -9.893 -15.062 1.00 88.38 94 GLY A C 1
ATOM 726 O O . GLY A 1 94 ? 2.356 -10.057 -14.031 1.00 88.38 94 GLY A O 1
ATOM 727 N N . ARG A 1 95 ? 0.438 -9.498 -15.004 1.00 85.12 95 ARG A N 1
ATOM 728 C CA . ARG A 1 95 ? -0.241 -9.150 -13.737 1.00 85.12 95 ARG A CA 1
ATOM 729 C C . ARG A 1 95 ? -0.134 -10.225 -12.639 1.00 85.12 95 ARG A C 1
ATOM 731 O O . ARG A 1 95 ? -0.151 -9.882 -11.466 1.00 85.12 95 ARG A O 1
ATOM 738 N N . ARG A 1 96 ? -0.088 -11.508 -13.014 1.00 87.31 96 ARG A N 1
ATOM 739 C CA . ARG A 1 96 ? -0.017 -12.659 -12.091 1.00 87.31 96 ARG A CA 1
ATOM 740 C C . ARG A 1 96 ? 1.380 -13.279 -11.983 1.00 87.31 96 ARG A C 1
ATOM 742 O O . ARG A 1 96 ? 1.523 -14.323 -11.362 1.00 87.31 96 ARG A O 1
ATOM 749 N N . ASP A 1 97 ? 2.379 -12.665 -12.606 1.00 89.50 97 ASP A N 1
ATOM 750 C CA . ASP A 1 97 ? 3.755 -13.152 -12.604 1.00 89.50 97 ASP A CA 1
ATOM 751 C C . ASP A 1 97 ? 4.507 -12.629 -11.374 1.00 89.50 97 ASP A C 1
ATOM 753 O O . ASP A 1 97 ? 5.242 -11.646 -11.437 1.00 89.50 97 ASP A O 1
ATOM 757 N N . GLU A 1 98 ? 4.256 -13.252 -10.224 1.00 90.75 98 GLU A N 1
ATOM 758 C CA . GLU A 1 98 ? 4.856 -12.864 -8.942 1.00 90.75 98 GLU A CA 1
ATOM 759 C C . GLU A 1 98 ? 6.390 -12.888 -8.986 1.00 90.75 98 GLU A C 1
ATOM 761 O O . GLU A 1 98 ? 7.029 -11.925 -8.561 1.00 90.75 98 GLU A O 1
ATOM 766 N N . ALA A 1 99 ? 6.979 -13.939 -9.566 1.00 89.88 99 ALA A N 1
ATOM 767 C CA . ALA A 1 99 ? 8.427 -14.073 -9.704 1.00 89.88 99 ALA A CA 1
ATOM 768 C C . ALA A 1 99 ? 9.018 -12.981 -10.613 1.00 89.88 99 ALA A C 1
ATOM 770 O O . ALA A 1 99 ? 10.048 -12.390 -10.281 1.00 89.88 99 ALA A O 1
ATOM 771 N N . GLY A 1 100 ? 8.342 -12.653 -11.719 1.00 89.88 100 GLY A N 1
ATOM 772 C CA . GLY A 1 100 ? 8.727 -11.549 -12.594 1.00 89.88 100 GLY A CA 1
ATOM 773 C C . GLY A 1 100 ? 8.664 -10.187 -11.899 1.00 89.88 100 GLY A C 1
ATOM 774 O O . GLY A 1 100 ? 9.585 -9.385 -12.051 1.00 89.88 100 GLY A O 1
ATOM 775 N N . TRP A 1 101 ? 7.627 -9.918 -11.095 1.00 90.19 101 TRP A N 1
ATOM 776 C CA . TRP A 1 101 ? 7.537 -8.685 -10.296 1.00 90.19 101 TRP A CA 1
ATOM 777 C C . TRP A 1 101 ? 8.608 -8.612 -9.208 1.00 90.19 101 TRP A C 1
ATOM 779 O O . TRP A 1 101 ? 9.177 -7.542 -8.996 1.00 90.19 101 TRP A O 1
ATOM 789 N N . TYR A 1 102 ? 8.913 -9.731 -8.548 1.00 90.12 102 TYR A N 1
ATOM 790 C CA . TYR A 1 102 ? 9.991 -9.806 -7.564 1.00 90.12 102 TYR A CA 1
ATOM 791 C C . TYR A 1 102 ? 11.343 -9.469 -8.203 1.00 90.12 102 TYR A C 1
ATOM 793 O O . TYR A 1 102 ? 12.025 -8.550 -7.754 1.00 90.12 102 TYR A O 1
ATOM 801 N N . CYS A 1 103 ? 11.678 -10.133 -9.312 1.00 90.44 103 CYS A N 1
ATOM 802 C CA . CYS A 1 103 ? 12.921 -9.897 -10.040 1.00 90.44 103 CYS A CA 1
ATOM 803 C C . CYS A 1 103 ? 13.014 -8.461 -10.587 1.00 90.44 103 CYS A C 1
ATOM 805 O O . CYS A 1 103 ? 14.059 -7.823 -10.485 1.00 90.44 103 CYS A O 1
ATOM 807 N N . LEU A 1 104 ? 11.910 -7.901 -11.097 1.00 89.38 104 LEU A N 1
ATOM 808 C CA . LEU A 1 104 ? 11.868 -6.512 -11.559 1.00 89.38 104 LEU A CA 1
ATOM 809 C C . LEU A 1 104 ? 12.188 -5.519 -10.432 1.00 89.38 104 LEU A C 1
ATOM 811 O O . LEU A 1 104 ? 12.938 -4.575 -10.660 1.00 89.38 104 LEU A O 1
ATOM 815 N N . CYS A 1 105 ? 11.604 -5.704 -9.246 1.00 90.69 105 CYS A N 1
ATOM 816 C CA . CYS A 1 105 ? 11.703 -4.752 -8.136 1.00 90.69 105 CYS A CA 1
ATOM 817 C C . CYS A 1 105 ? 12.980 -4.911 -7.306 1.00 90.69 105 CYS A C 1
ATOM 819 O O . CYS A 1 105 ? 13.488 -3.915 -6.794 1.00 90.69 105 CYS A O 1
ATOM 821 N N . PHE A 1 106 ? 13.491 -6.135 -7.164 1.00 89.62 106 PHE A N 1
ATOM 822 C CA . PHE A 1 106 ? 14.585 -6.452 -6.240 1.00 89.62 106 PHE A CA 1
ATOM 823 C C . PHE A 1 106 ? 15.845 -6.988 -6.931 1.00 89.62 106 PHE A C 1
ATOM 825 O O . PHE A 1 106 ? 16.928 -6.876 -6.363 1.00 89.62 106 PHE A O 1
ATOM 832 N N . GLY A 1 107 ? 15.745 -7.445 -8.181 1.00 87.31 107 GLY A N 1
ATOM 833 C CA . GLY A 1 107 ? 16.844 -8.076 -8.911 1.00 87.31 107 GLY A CA 1
ATOM 834 C C . GLY A 1 107 ? 16.839 -9.597 -8.749 1.00 87.31 107 GLY A C 1
ATOM 835 O O . GLY A 1 107 ? 15.890 -10.180 -8.228 1.00 87.31 107 GLY A O 1
ATOM 836 N N . SER A 1 108 ? 17.888 -10.250 -9.245 1.00 81.19 108 SER A N 1
ATOM 837 C CA . SER A 1 108 ? 18.097 -11.696 -9.095 1.00 81.19 108 SER A CA 1
ATOM 838 C C . SER A 1 108 ? 19.326 -11.956 -8.235 1.00 81.19 108 SER A C 1
ATOM 840 O O . SER A 1 108 ? 20.387 -11.402 -8.512 1.00 81.19 108 SER A O 1
ATOM 842 N N . ASP A 1 109 ? 19.213 -12.862 -7.266 1.00 68.50 109 ASP A N 1
ATOM 843 C CA . ASP A 1 109 ? 20.316 -13.222 -6.360 1.00 68.50 109 ASP A CA 1
ATOM 844 C C . ASP A 1 109 ? 21.434 -14.059 -7.030 1.00 68.50 109 ASP A C 1
ATOM 846 O O . ASP A 1 109 ? 22.409 -14.419 -6.377 1.00 68.50 109 ASP A O 1
ATOM 850 N N . ASN A 1 110 ? 21.304 -14.397 -8.321 1.00 61.06 110 ASN A N 1
ATOM 851 C CA . ASN A 1 110 ? 22.105 -15.439 -8.983 1.00 61.06 110 ASN A CA 1
ATOM 852 C C . ASN A 1 110 ? 23.227 -14.946 -9.921 1.00 61.06 110 ASN A C 1
ATOM 854 O O . ASN A 1 110 ? 23.873 -15.785 -10.542 1.00 61.06 110 ASN A O 1
ATOM 858 N N . GLU A 1 111 ? 23.502 -13.642 -10.037 1.00 52.88 111 GLU A N 1
ATOM 859 C CA . GLU A 1 111 ? 24.546 -13.159 -10.961 1.00 52.88 111 GLU A CA 1
ATOM 860 C C . GLU A 1 111 ? 25.882 -12.871 -10.241 1.00 52.88 111 GLU A C 1
ATOM 862 O O . GLU A 1 111 ? 25.914 -12.038 -9.328 1.00 52.88 111 GLU A O 1
ATOM 867 N N . PRO A 1 112 ? 27.004 -13.506 -10.645 1.00 49.72 112 PRO A N 1
ATOM 868 C CA . PRO A 1 112 ? 28.324 -13.151 -10.146 1.00 49.72 112 PRO A CA 1
ATOM 869 C C . PRO A 1 112 ? 28.681 -11.716 -10.548 1.00 49.72 112 PRO A C 1
ATOM 871 O O . PRO A 1 112 ? 28.517 -11.299 -11.695 1.00 49.72 112 PRO A O 1
ATOM 874 N N . VAL A 1 113 ? 29.197 -10.963 -9.577 1.00 55.12 113 VAL A N 1
ATOM 875 C CA . VAL A 1 113 ? 29.628 -9.560 -9.680 1.00 55.12 113 VAL A CA 1
ATOM 876 C C . VAL A 1 113 ? 30.888 -9.449 -10.553 1.00 55.12 113 VAL A C 1
ATOM 878 O O . VAL A 1 113 ? 31.971 -9.170 -10.058 1.00 55.12 113 VAL A O 1
ATOM 881 N N . GLU A 1 114 ? 30.785 -9.692 -11.859 1.00 53.34 114 GLU A N 1
ATOM 882 C CA . GLU A 1 114 ? 31.908 -9.504 -12.800 1.00 53.34 114 GLU A CA 1
ATOM 883 C C . GLU A 1 114 ? 31.567 -8.618 -14.003 1.00 53.34 114 GLU A C 1
ATOM 885 O O . GLU A 1 114 ? 32.400 -8.363 -14.867 1.00 53.34 114 GLU A O 1
ATOM 890 N N . SER A 1 115 ? 30.371 -8.037 -14.038 1.00 48.38 115 SER A N 1
ATOM 891 C CA . SER A 1 115 ? 30.031 -6.976 -14.985 1.00 48.38 115 SER A CA 1
ATOM 892 C C . SER A 1 115 ? 29.529 -5.777 -14.195 1.00 48.38 115 SER A C 1
ATOM 894 O O . SER A 1 115 ? 28.529 -5.882 -13.497 1.00 48.38 115 SER A O 1
ATOM 896 N N . GLY A 1 116 ? 30.208 -4.630 -14.289 1.00 47.81 116 GLY A N 1
ATOM 897 C CA . GLY A 1 116 ? 29.893 -3.382 -13.569 1.00 47.81 116 GLY A CA 1
ATOM 898 C C . GLY A 1 116 ? 28.529 -2.738 -13.881 1.00 47.81 116 GLY A C 1
ATOM 899 O O . GLY A 1 116 ? 28.352 -1.542 -13.664 1.00 47.81 116 GLY A O 1
ATOM 900 N N . ALA A 1 117 ? 27.566 -3.501 -14.396 1.00 51.28 117 ALA A N 1
ATOM 901 C CA . ALA A 1 117 ? 26.164 -3.145 -14.492 1.00 51.28 117 ALA A CA 1
ATOM 902 C C . ALA A 1 117 ? 25.429 -3.820 -13.327 1.00 51.28 117 ALA A C 1
ATOM 904 O O . ALA A 1 117 ? 25.176 -5.018 -13.358 1.00 51.28 117 ALA A O 1
ATOM 905 N N . SER A 1 118 ? 25.127 -3.039 -12.288 1.00 53.53 118 SER A N 1
ATOM 906 C CA . SER A 1 118 ? 24.364 -3.470 -11.112 1.00 53.53 118 SER A CA 1
ATOM 907 C C . SER A 1 118 ? 23.170 -4.356 -11.504 1.00 53.53 118 SER A C 1
ATOM 909 O O . SER A 1 118 ? 22.250 -3.888 -12.175 1.00 53.53 118 SER A O 1
ATOM 911 N N . SER A 1 119 ? 23.177 -5.618 -11.062 1.00 64.00 119 SER A N 1
ATOM 912 C CA . SER A 1 119 ? 22.071 -6.586 -11.169 1.00 64.00 119 SER A CA 1
ATOM 913 C C . SER A 1 119 ? 20.911 -6.274 -10.206 1.00 64.00 119 SER A C 1
ATOM 915 O O . SER A 1 119 ? 20.057 -7.122 -9.947 1.00 64.00 119 SER A O 1
ATOM 917 N N . GLY A 1 120 ? 20.888 -5.062 -9.644 1.00 76.75 120 GLY A N 1
ATOM 918 C CA . GLY A 1 120 ? 19.878 -4.612 -8.699 1.00 76.75 120 GLY A CA 1
ATOM 919 C C . GLY A 1 120 ? 18.520 -4.368 -9.352 1.00 76.75 120 GLY A C 1
ATOM 920 O O . GLY A 1 120 ? 18.413 -4.018 -10.530 1.00 76.75 120 GLY A O 1
ATOM 921 N N . GLY A 1 121 ? 17.470 -4.537 -8.550 1.00 85.88 121 GLY A N 1
ATOM 922 C CA . GLY A 1 121 ? 16.101 -4.229 -8.939 1.00 85.88 121 GLY A CA 1
ATOM 923 C C . GLY A 1 121 ? 15.898 -2.786 -9.405 1.00 85.88 121 GLY A C 1
ATOM 924 O O . GLY A 1 121 ? 16.684 -1.876 -9.130 1.00 85.88 121 GLY A O 1
ATOM 925 N N . ILE A 1 122 ? 14.813 -2.571 -10.139 1.00 87.62 122 ILE A N 1
ATOM 926 C CA . ILE A 1 122 ? 14.474 -1.279 -10.723 1.00 87.62 122 ILE A CA 1
ATOM 927 C C . ILE A 1 122 ? 13.695 -0.453 -9.690 1.00 87.62 122 ILE A C 1
ATOM 929 O O . ILE A 1 122 ? 12.669 -0.917 -9.185 1.00 87.62 122 ILE A O 1
ATOM 933 N N . PRO A 1 123 ? 14.119 0.790 -9.392 1.00 89.50 123 PRO A N 1
ATOM 934 C CA . PRO A 1 123 ? 13.374 1.655 -8.486 1.00 89.50 123 PRO A CA 1
ATOM 935 C C . PRO A 1 123 ? 11.975 1.966 -9.046 1.00 89.50 123 PRO A C 1
ATOM 937 O O . PRO A 1 123 ? 11.770 1.926 -10.264 1.00 89.50 123 PRO A O 1
ATOM 940 N N . PRO A 1 124 ? 11.002 2.337 -8.195 1.00 89.62 124 PRO A N 1
ATOM 941 C CA . PRO A 1 124 ? 9.636 2.648 -8.616 1.00 89.62 124 PRO A CA 1
ATOM 942 C C . PRO A 1 124 ? 9.570 3.998 -9.354 1.00 89.62 124 PRO A C 1
ATOM 944 O O . PRO A 1 124 ? 9.111 5.011 -8.828 1.00 89.62 124 PRO A O 1
ATOM 947 N N . LEU A 1 125 ? 10.059 4.020 -10.594 1.00 89.44 125 LEU A N 1
ATOM 948 C CA . LEU A 1 125 ? 10.078 5.198 -11.454 1.00 89.44 125 LEU A CA 1
ATOM 949 C C . LEU A 1 125 ? 8.656 5.611 -11.846 1.00 89.44 125 LEU A C 1
ATOM 951 O O . LEU A 1 125 ? 7.794 4.765 -12.091 1.00 89.44 125 LEU A O 1
ATOM 955 N N . LEU A 1 126 ? 8.427 6.918 -12.014 1.00 87.50 126 LEU A N 1
ATOM 956 C CA . LEU A 1 126 ? 7.130 7.440 -12.466 1.00 87.50 126 LEU A CA 1
ATOM 957 C C . LEU A 1 126 ? 6.694 6.839 -13.807 1.00 87.50 126 LEU A C 1
ATOM 959 O O . LEU A 1 126 ? 5.517 6.551 -13.981 1.00 87.50 126 LEU A O 1
ATOM 963 N N . SER A 1 127 ? 7.622 6.583 -14.731 1.00 86.44 127 SER A N 1
ATOM 964 C CA . SER A 1 127 ? 7.315 5.935 -16.014 1.00 86.44 127 SER A CA 1
ATOM 965 C C . SER A 1 127 ? 6.725 4.530 -15.844 1.00 86.44 127 SER A C 1
ATOM 967 O O . SER A 1 127 ? 5.799 4.158 -16.564 1.00 86.44 127 SER A O 1
ATOM 969 N N . ILE A 1 128 ? 7.211 3.770 -14.858 1.00 87.25 128 ILE A N 1
ATOM 970 C CA . ILE A 1 128 ? 6.697 2.442 -14.506 1.00 87.25 128 ILE A CA 1
ATOM 971 C C . ILE A 1 128 ? 5.341 2.595 -13.815 1.00 87.25 128 ILE A C 1
ATOM 973 O O . ILE A 1 128 ? 4.345 2.067 -14.304 1.00 87.25 128 ILE A O 1
ATOM 977 N N . LEU A 1 129 ? 5.260 3.398 -12.751 1.00 87.69 129 LEU A N 1
ATOM 978 C CA . LEU A 1 129 ? 4.029 3.585 -11.971 1.00 87.69 129 LEU A CA 1
ATOM 979 C C . LEU A 1 129 ? 2.859 4.125 -12.811 1.00 87.69 129 LEU A C 1
ATOM 981 O O . LEU A 1 129 ? 1.715 3.700 -12.646 1.00 87.69 129 LEU A O 1
ATOM 985 N N . LEU A 1 130 ? 3.128 5.045 -13.741 1.00 87.00 130 LEU A N 1
ATOM 986 C CA . LEU A 1 130 ? 2.112 5.625 -14.621 1.00 87.00 130 LEU A CA 1
ATOM 987 C C . LEU A 1 130 ? 1.641 4.648 -15.706 1.00 87.00 130 LEU A C 1
ATOM 989 O O . LEU A 1 130 ? 0.506 4.765 -16.162 1.00 87.00 130 LEU A O 1
ATOM 993 N N . SER A 1 131 ? 2.460 3.658 -16.071 1.00 84.00 131 SER A N 1
ATOM 994 C CA . SER A 1 131 ? 2.074 2.613 -17.029 1.00 84.00 131 SER A CA 1
ATOM 995 C C . SER A 1 131 ? 1.292 1.453 -16.398 1.00 84.00 131 SER A C 1
ATOM 997 O O . SER A 1 131 ? 0.519 0.786 -17.085 1.00 84.00 131 SER A O 1
ATOM 999 N N . MET A 1 132 ? 1.403 1.244 -15.082 1.00 83.12 132 MET A N 1
ATOM 1000 C CA . MET A 1 132 ? 0.584 0.270 -14.351 1.00 83.12 132 MET A CA 1
ATOM 1001 C C . MET A 1 132 ? -0.880 0.732 -14.274 1.00 83.12 132 MET A C 1
ATOM 1003 O O . MET A 1 132 ? -1.152 1.915 -14.069 1.00 83.12 132 MET A O 1
ATOM 1007 N N . ASN A 1 133 ? -1.848 -0.180 -14.415 1.00 72.12 133 ASN A N 1
ATOM 1008 C CA . ASN A 1 133 ? -3.276 0.102 -14.197 1.00 72.12 133 ASN A CA 1
ATOM 1009 C C . ASN A 1 133 ? -3.698 -0.246 -12.750 1.00 72.12 133 ASN A C 1
ATOM 1011 O O . ASN A 1 133 ? -2.971 -0.927 -12.026 1.00 72.12 133 ASN A O 1
ATOM 1015 N N . GLN A 1 134 ? -4.859 0.242 -12.289 1.00 64.19 134 GLN A N 1
ATOM 1016 C CA . GLN A 1 134 ? -5.340 -0.022 -10.918 1.00 64.19 134 GLN A CA 1
ATOM 1017 C C . GLN A 1 134 ? -5.486 -1.521 -10.616 1.00 64.19 134 GLN A C 1
ATOM 1019 O O . GLN A 1 134 ? -5.225 -1.956 -9.498 1.00 64.19 134 GLN A O 1
ATOM 1024 N N . GLU A 1 135 ? -5.835 -2.327 -11.614 1.00 55.91 135 GLU A N 1
ATOM 1025 C CA . GLU A 1 135 ? -6.021 -3.765 -11.455 1.00 55.91 135 GLU A CA 1
ATOM 1026 C C . GLU A 1 135 ? -4.722 -4.528 -11.141 1.00 55.91 135 GLU A C 1
ATOM 1028 O O . GLU A 1 135 ? -4.753 -5.515 -10.397 1.00 55.91 135 GLU A O 1
ATOM 1033 N N . SER A 1 136 ? -3.579 -4.054 -11.642 1.00 54.97 136 SER A N 1
ATOM 1034 C CA . SER A 1 136 ? -2.247 -4.594 -11.340 1.00 54.97 136 SER A CA 1
ATOM 1035 C C . SER A 1 136 ? -1.753 -4.264 -9.928 1.00 54.97 136 SER A C 1
ATOM 1037 O O . SER A 1 136 ? -0.862 -4.940 -9.431 1.00 54.97 136 SER A O 1
ATOM 1039 N N . ASN A 1 137 ? -2.331 -3.263 -9.255 1.00 53.88 137 ASN A N 1
ATOM 1040 C CA . ASN A 1 137 ? -1.912 -2.847 -7.908 1.00 53.88 137 ASN A CA 1
ATOM 1041 C C . ASN A 1 137 ? -2.569 -3.671 -6.779 1.00 53.88 137 ASN A C 1
ATOM 1043 O O . ASN A 1 137 ? -2.132 -3.620 -5.6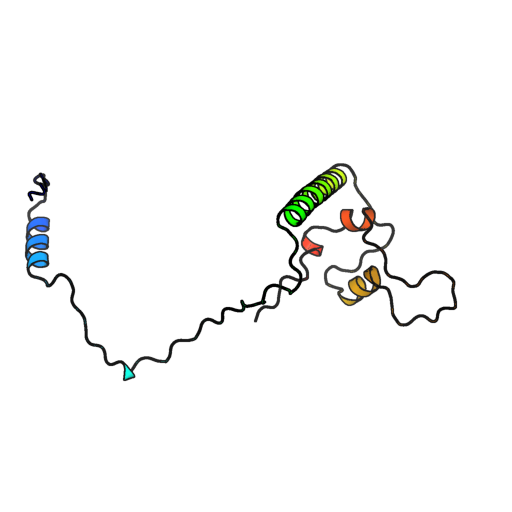33 1.00 53.88 137 ASN A O 1
ATOM 1047 N N . HIS A 1 138 ? -3.615 -4.449 -7.085 1.00 53.12 138 HIS A N 1
ATOM 1048 C CA . HIS A 1 138 ? -4.415 -5.199 -6.105 1.00 53.12 138 HIS A CA 1
ATOM 1049 C C . HIS A 1 138 ? -4.094 -6.704 -6.037 1.00 53.12 138 HIS A C 1
ATOM 1051 O O . HIS A 1 138 ? -4.959 -7.497 -5.669 1.00 53.12 138 HIS A O 1
ATOM 1057 N N . VAL A 1 139 ? -2.868 -7.126 -6.365 1.00 53.94 139 VAL A N 1
ATOM 1058 C CA . VAL A 1 139 ? -2.499 -8.558 -6.360 1.00 53.94 139 VAL A CA 1
ATOM 1059 C C . VAL A 1 139 ? -2.517 -9.171 -4.944 1.00 53.94 139 VAL A C 1
ATOM 1061 O O . VAL A 1 139 ? -2.820 -10.349 -4.798 1.00 53.94 139 VAL A O 1
ATOM 1064 N N . TYR A 1 140 ? -2.345 -8.376 -3.880 1.00 45.50 140 TYR A N 1
ATOM 1065 C CA . TYR A 1 140 ? -2.194 -8.893 -2.506 1.00 45.50 140 TYR A CA 1
ATOM 1066 C C . TYR A 1 140 ? -3.457 -8.895 -1.628 1.00 45.50 140 TYR A C 1
ATOM 1068 O O . TYR A 1 140 ? -3.374 -9.159 -0.432 1.00 45.50 140 TYR A O 1
ATOM 1076 N N . LYS A 1 141 ? -4.654 -8.642 -2.176 1.00 42.50 141 LYS A N 1
ATOM 1077 C CA . LYS A 1 141 ? -5.910 -8.752 -1.405 1.00 42.50 141 LYS A CA 1
ATOM 1078 C C . LYS A 1 141 ? -6.661 -10.056 -1.684 1.00 42.50 141 LYS A C 1
ATOM 1080 O O . LYS A 1 141 ? -7.838 -10.020 -2.029 1.00 42.50 141 LYS A O 1
ATOM 1085 N N . LYS A 1 142 ? -6.014 -11.219 -1.537 1.00 42.38 142 LYS A N 1
ATOM 1086 C CA . LYS A 1 142 ? -6.753 -12.480 -1.334 1.00 42.38 142 LYS A CA 1
ATOM 1087 C C . LYS A 1 142 ? -5.885 -13.615 -0.786 1.00 42.38 142 LYS A C 1
ATOM 1089 O O . LYS A 1 142 ? -5.189 -14.281 -1.541 1.00 42.38 142 LYS A O 1
ATOM 1094 N N . LYS A 1 143 ? -6.014 -13.858 0.519 1.00 39.31 143 LYS A N 1
ATOM 1095 C CA . LYS A 1 143 ? -6.211 -15.179 1.145 1.00 39.31 143 LYS A CA 1
ATOM 1096 C C . LYS A 1 143 ? -6.358 -14.964 2.654 1.00 39.31 143 LYS A C 1
ATOM 1098 O O . LYS A 1 143 ? -5.386 -14.988 3.394 1.00 39.31 143 LYS A O 1
ATOM 1103 N N . VAL A 1 144 ? -7.589 -14.695 3.075 1.00 38.69 144 VAL A N 1
ATOM 1104 C CA . VAL A 1 144 ? -8.040 -15.023 4.429 1.00 38.69 144 VAL A CA 1
ATOM 1105 C C . VAL A 1 144 ? -8.956 -16.222 4.213 1.00 38.69 144 VAL A C 1
ATOM 1107 O O . VAL A 1 144 ? -9.998 -16.068 3.576 1.00 38.69 144 VAL A O 1
ATOM 1110 N N . ASN A 1 145 ? -8.464 -17.408 4.573 1.00 39.06 145 ASN A N 1
ATOM 1111 C CA . ASN A 1 145 ? -9.287 -18.598 4.787 1.00 39.06 145 ASN A CA 1
ATOM 1112 C C . ASN A 1 145 ? -9.708 -18.592 6.251 1.00 39.06 145 ASN A C 1
ATOM 1114 O O . ASN A 1 145 ? -8.817 -18.293 7.078 1.00 39.06 145 ASN A O 1
#

InterPro domains:
  IPR035426 Gemin2/Brr1 [PF04938] (21-136)

pLDDT: mean 75.47, std 17.59, range [36.94, 98.06]

Radius of gyration: 33.68 Å; chains: 1; bounding box: 97×46×62 Å